Protein AF-A0ABD5DGA7-F1 (afdb_monomer_lite)

pLDDT: mean 87.29, std 14.31, range [43.47, 98.31]

Structure (mmCIF, N/CA/C/O backbone):
data_AF-A0ABD5DGA7-F1
#
_entry.id   AF-A0ABD5DGA7-F1
#
loop_
_atom_site.group_PDB
_atom_site.id
_atom_site.type_symbol
_atom_site.label_atom_id
_atom_site.label_alt_id
_atom_site.label_comp_id
_atom_site.label_asym_id
_atom_site.label_entity_id
_atom_site.label_seq_id
_atom_site.pdbx_PDB_ins_code
_atom_site.Cartn_x
_atom_site.Cartn_y
_atom_site.Cartn_z
_atom_site.occupancy
_atom_site.B_iso_or_equiv
_atom_site.auth_seq_id
_atom_site.auth_comp_id
_atom_site.auth_asym_id
_atom_site.auth_atom_id
_atom_site.pdbx_PDB_model_num
ATOM 1 N N . LEU A 1 1 ? 18.846 -16.114 4.748 1.00 54.81 1 LEU A N 1
ATOM 2 C CA . LEU A 1 1 ? 17.638 -15.894 5.570 1.00 54.81 1 LEU A CA 1
ATOM 3 C C . LEU A 1 1 ? 16.479 -15.653 4.616 1.00 54.81 1 LEU A C 1
ATOM 5 O O . LEU A 1 1 ? 16.235 -14.517 4.244 1.00 54.81 1 LEU A O 1
ATOM 9 N N . GLN A 1 2 ? 15.849 -16.733 4.167 1.00 55.62 2 GLN A N 1
ATOM 10 C CA . GLN A 1 2 ? 14.550 -16.715 3.500 1.00 55.62 2 GLN A CA 1
ATOM 11 C C . GLN A 1 2 ? 13.743 -17.802 4.196 1.00 55.62 2 GLN A C 1
ATOM 13 O O . GLN A 1 2 ? 14.123 -18.970 4.174 1.00 55.62 2 GLN A O 1
ATOM 18 N N . ASP A 1 3 ? 12.722 -17.364 4.914 1.00 68.31 3 ASP A N 1
ATOM 19 C CA . ASP A 1 3 ? 11.696 -18.191 5.530 1.00 68.31 3 ASP A CA 1
ATOM 20 C C . ASP A 1 3 ? 10.415 -17.381 5.377 1.00 68.31 3 ASP A C 1
ATOM 22 O O . ASP A 1 3 ? 10.155 -16.431 6.124 1.00 68.31 3 ASP A O 1
ATOM 26 N N . ASP A 1 4 ? 9.664 -17.699 4.332 1.00 63.47 4 ASP A N 1
ATOM 27 C CA . ASP A 1 4 ? 8.517 -16.898 3.914 1.00 63.47 4 ASP A CA 1
ATOM 28 C C . ASP A 1 4 ? 7.384 -16.945 4.956 1.00 63.47 4 ASP A C 1
ATOM 30 O O . ASP A 1 4 ? 6.517 -16.071 4.965 1.00 63.47 4 ASP A O 1
ATOM 34 N N . THR A 1 5 ? 7.427 -17.915 5.883 1.00 66.31 5 THR A N 1
ATOM 35 C CA . THR A 1 5 ? 6.488 -18.034 7.009 1.00 66.31 5 THR A CA 1
ATOM 36 C C . THR A 1 5 ? 6.811 -17.075 8.157 1.00 66.31 5 THR A C 1
ATOM 38 O O . THR A 1 5 ? 5.904 -16.679 8.889 1.00 66.31 5 THR A O 1
ATOM 41 N N . LEU A 1 6 ? 8.081 -16.670 8.300 1.00 63.66 6 LEU A N 1
ATOM 42 C CA . LEU A 1 6 ? 8.553 -15.765 9.354 1.00 63.66 6 LEU A CA 1
ATOM 43 C C . LEU A 1 6 ? 8.727 -14.316 8.883 1.00 63.66 6 LEU A C 1
ATOM 45 O O . LEU A 1 6 ? 8.489 -13.395 9.665 1.00 63.66 6 LEU A O 1
ATOM 49 N N . PHE A 1 7 ? 9.158 -14.103 7.636 1.00 63.94 7 PHE A N 1
ATOM 50 C CA . PHE A 1 7 ? 9.507 -12.769 7.125 1.00 63.94 7 PHE A CA 1
ATOM 51 C C . PHE A 1 7 ? 8.444 -12.152 6.204 1.00 63.94 7 PHE A C 1
ATOM 53 O O . PHE A 1 7 ? 8.351 -10.928 6.133 1.00 63.94 7 PHE A O 1
ATOM 60 N N . GLY A 1 8 ? 7.608 -12.974 5.559 1.00 63.69 8 GLY A N 1
ATOM 61 C CA . GLY A 1 8 ? 6.550 -12.519 4.654 1.00 63.69 8 GLY A CA 1
ATOM 62 C C . GLY A 1 8 ? 7.046 -11.974 3.306 1.00 63.69 8 GLY A C 1
ATOM 63 O O . GLY A 1 8 ? 8.232 -11.735 3.083 1.00 63.69 8 GLY A O 1
ATOM 64 N N . ALA A 1 9 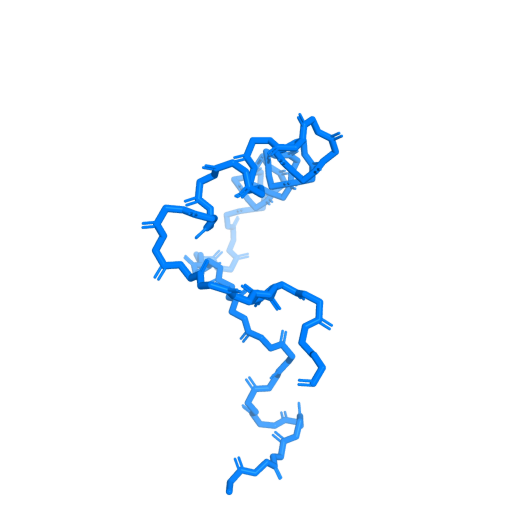? 6.109 -11.784 2.375 1.00 70.44 9 ALA A N 1
ATOM 65 C CA . ALA A 1 9 ? 6.404 -11.338 1.016 1.00 70.44 9 ALA A CA 1
ATOM 66 C C . ALA A 1 9 ? 6.476 -9.800 0.913 1.00 70.44 9 ALA A C 1
ATOM 68 O O . ALA A 1 9 ? 5.460 -9.127 0.734 1.00 70.44 9 ALA A O 1
ATOM 69 N N . GLY A 1 10 ? 7.690 -9.248 0.981 1.00 80.19 10 GLY A N 1
ATOM 70 C CA . GLY A 1 10 ? 7.968 -7.839 0.677 1.00 80.19 10 GLY A CA 1
ATOM 71 C C . GLY A 1 10 ? 7.808 -6.878 1.862 1.00 80.19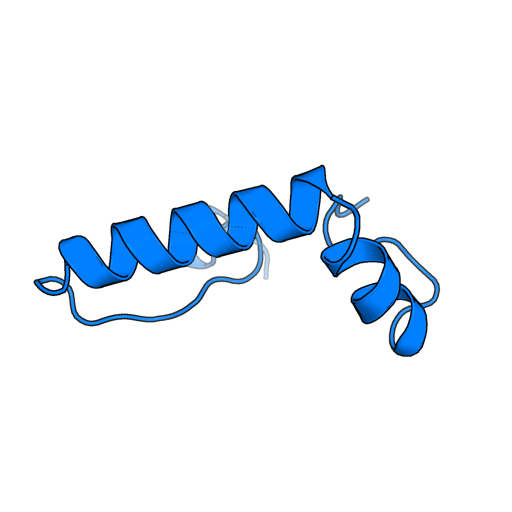 10 GLY A C 1
ATOM 72 O O . GLY A 1 10 ? 8.140 -7.208 2.997 1.00 80.19 10 GLY A O 1
ATOM 73 N N . ALA A 1 11 ? 7.356 -5.651 1.586 1.00 87.12 11 ALA A N 1
ATOM 74 C CA . ALA A 1 11 ? 7.258 -4.565 2.565 1.00 87.12 11 ALA A CA 1
ATOM 75 C C . ALA A 1 11 ? 5.808 -4.089 2.754 1.00 87.12 11 ALA A C 1
ATOM 77 O O . ALA A 1 11 ? 5.047 -3.993 1.792 1.00 87.12 11 ALA A O 1
ATOM 78 N N . ALA A 1 12 ? 5.441 -3.744 3.992 1.00 89.12 12 ALA A N 1
ATOM 79 C CA . ALA A 1 12 ? 4.085 -3.349 4.375 1.00 89.12 12 ALA A CA 1
ATOM 80 C C . ALA A 1 12 ? 4.077 -2.151 5.343 1.00 89.12 12 ALA A C 1
ATOM 82 O O . ALA A 1 12 ? 5.073 -1.861 6.006 1.00 89.12 12 ALA A O 1
ATOM 83 N N . ILE A 1 13 ? 2.930 -1.473 5.451 1.00 92.88 13 ILE A N 1
ATOM 84 C CA . ILE A 1 13 ? 2.706 -0.395 6.425 1.00 92.88 13 ILE A CA 1
ATOM 85 C C . ILE A 1 13 ? 2.144 -1.006 7.715 1.00 92.88 13 ILE A C 1
ATOM 87 O O . ILE A 1 13 ? 1.065 -1.596 7.712 1.00 92.88 13 ILE A O 1
ATOM 91 N N . GLY A 1 14 ? 2.877 -0.862 8.822 1.00 94.38 14 GLY A N 1
ATOM 92 C CA . GLY A 1 14 ? 2.435 -1.316 10.142 1.00 94.38 14 GLY A CA 1
ATOM 93 C C . GLY A 1 14 ? 1.337 -0.422 10.724 1.00 94.38 14 GLY A C 1
ATOM 94 O O . GLY A 1 14 ? 1.479 0.798 10.748 1.00 94.38 14 GLY A O 1
ATOM 95 N N . LEU A 1 15 ? 0.261 -1.035 11.222 1.00 96.31 15 LEU A N 1
ATOM 96 C CA . LEU A 1 15 ? -0.899 -0.373 11.835 1.00 96.31 15 LEU A CA 1
ATOM 97 C C . LEU A 1 15 ? -1.266 -1.054 13.164 1.00 96.31 15 LEU A C 1
ATOM 99 O O . LEU A 1 15 ? -0.832 -2.178 13.434 1.00 96.31 15 LEU A O 1
ATOM 103 N N . ARG A 1 16 ? -2.095 -0.403 13.993 1.00 97.88 16 ARG A N 1
ATOM 104 C CA . ARG A 1 16 ? -2.753 -1.089 15.120 1.00 97.88 16 ARG A CA 1
ATOM 105 C C . ARG A 1 16 ? -3.746 -2.118 14.574 1.00 97.88 16 ARG A C 1
ATOM 107 O O . ARG A 1 16 ? -4.312 -1.931 13.500 1.00 97.88 16 ARG A O 1
ATOM 114 N N . LYS A 1 17 ? -3.970 -3.201 15.324 1.00 95.00 17 LYS A N 1
ATOM 115 C CA . LYS A 1 17 ? -4.843 -4.309 14.895 1.00 95.00 17 LYS A CA 1
ATOM 116 C C . LYS A 1 17 ? -6.298 -3.873 14.698 1.00 95.00 17 LYS A C 1
ATOM 118 O O . LYS A 1 17 ? -6.958 -4.376 13.797 1.00 95.00 17 LYS A O 1
ATOM 123 N N . ASP A 1 18 ? -6.746 -2.920 15.508 1.00 97.69 18 ASP A N 1
ATOM 124 C CA . ASP A 1 18 ? -8.144 -2.489 15.599 1.00 97.69 18 ASP A CA 1
ATOM 125 C C . ASP A 1 18 ? -8.485 -1.324 14.640 1.00 97.69 18 ASP A C 1
ATOM 127 O O . ASP A 1 18 ? -9.651 -0.973 14.473 1.00 97.69 18 ASP A O 1
ATOM 131 N N . ASP A 1 19 ? -7.482 -0.749 13.959 1.00 98.00 19 ASP A N 1
ATOM 132 C CA . ASP A 1 19 ? -7.618 0.377 13.018 1.00 98.00 19 ASP A CA 1
ATOM 133 C C . ASP A 1 19 ? -8.144 -0.088 11.635 1.00 98.00 19 ASP A C 1
ATOM 135 O O . ASP A 1 19 ? -7.513 0.110 10.592 1.00 98.00 19 ASP A O 1
ATOM 139 N N . GLU A 1 20 ? -9.299 -0.752 11.614 1.00 97.50 20 GLU A N 1
ATOM 140 C CA . GLU A 1 20 ? -9.856 -1.422 10.427 1.00 97.50 20 GLU A CA 1
ATOM 141 C C . GLU A 1 20 ? -10.118 -0.455 9.258 1.00 97.50 20 GLU A C 1
ATOM 143 O O . GLU A 1 20 ? -9.585 -0.648 8.165 1.00 97.50 20 GLU A O 1
ATOM 148 N N . ALA A 1 21 ? -10.819 0.656 9.508 1.00 97.88 21 ALA A N 1
ATOM 149 C CA . ALA A 1 21 ? -11.108 1.670 8.488 1.00 97.88 21 ALA A CA 1
ATOM 150 C C . ALA A 1 21 ? -9.832 2.276 7.868 1.00 97.88 21 ALA A C 1
ATOM 152 O O . ALA A 1 21 ? -9.712 2.349 6.646 1.00 97.88 21 ALA A O 1
ATOM 153 N N . LEU A 1 22 ? -8.838 2.627 8.693 1.00 98.06 22 LEU A N 1
ATOM 154 C CA . LEU A 1 22 ? -7.558 3.172 8.225 1.00 98.06 22 LEU A CA 1
ATOM 155 C C . LEU A 1 22 ? -6.784 2.150 7.373 1.00 98.06 22 LEU A C 1
ATOM 157 O O . LEU A 1 22 ? -6.146 2.519 6.386 1.00 98.06 22 LEU A O 1
ATOM 161 N N . ARG A 1 23 ? -6.873 0.855 7.709 1.00 97.56 23 ARG A N 1
ATOM 162 C CA . ARG A 1 23 ? -6.296 -0.227 6.899 1.00 97.56 23 ARG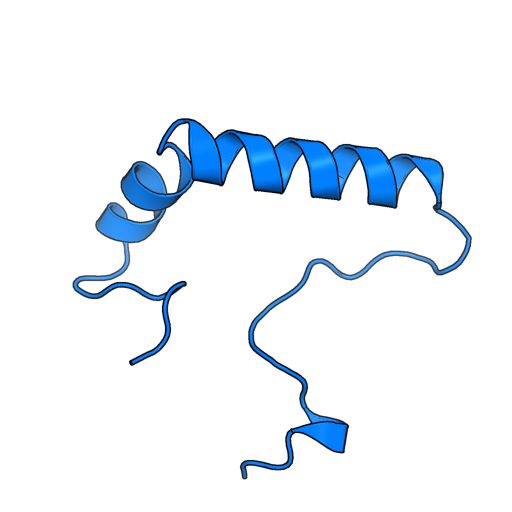 A CA 1
ATOM 163 C C . ARG A 1 23 ? -6.969 -0.329 5.528 1.00 97.56 23 ARG A C 1
ATOM 165 O O . ARG A 1 23 ? -6.272 -0.529 4.534 1.00 97.56 23 ARG A O 1
ATOM 172 N N . GLN A 1 24 ? -8.290 -0.157 5.448 1.00 98.06 24 GLN A N 1
ATOM 173 C CA . GLN A 1 24 ? -9.014 -0.123 4.170 1.00 98.06 24 GLN A CA 1
ATOM 174 C C . GLN A 1 24 ? -8.633 1.102 3.324 1.00 98.06 24 GLN A C 1
ATOM 176 O O . GLN A 1 24 ? -8.322 0.946 2.142 1.00 98.06 24 GLN A O 1
ATOM 181 N N . GLU A 1 25 ? -8.589 2.297 3.921 1.00 98.31 25 GLU A N 1
ATOM 182 C CA . GLU A 1 25 ? -8.203 3.540 3.235 1.00 98.31 25 GLU A CA 1
ATOM 183 C C . GLU A 1 25 ? -6.780 3.468 2.663 1.00 98.31 25 GLU A C 1
ATOM 185 O O . GLU A 1 25 ? -6.565 3.772 1.487 1.00 98.31 25 GLU A O 1
ATOM 190 N N . ILE A 1 26 ? -5.815 2.999 3.462 1.00 97.94 26 ILE A N 1
ATOM 191 C CA . ILE A 1 26 ? -4.418 2.834 3.037 1.00 97.94 26 ILE A CA 1
ATOM 192 C C . ILE A 1 26 ? -4.302 1.797 1.914 1.00 97.94 26 ILE A C 1
ATOM 194 O O . ILE A 1 26 ? -3.641 2.063 0.909 1.00 97.94 26 ILE A O 1
ATOM 198 N N . ASN A 1 27 ? -4.980 0.650 2.023 1.00 97.19 27 ASN A N 1
ATOM 199 C CA . ASN A 1 27 ? -4.973 -0.367 0.968 1.00 97.19 27 ASN A CA 1
ATOM 200 C C . ASN A 1 27 ? -5.587 0.160 -0.342 1.00 97.19 27 ASN A C 1
ATOM 202 O O . ASN A 1 27 ? -5.036 -0.079 -1.419 1.00 97.19 27 ASN A O 1
ATOM 206 N N . GLY A 1 28 ? -6.684 0.923 -0.264 1.00 97.94 28 GLY A N 1
ATOM 207 C CA . GLY A 1 28 ? -7.302 1.575 -1.421 1.00 97.94 28 GLY A CA 1
ATOM 208 C C . GLY A 1 28 ? -6.395 2.627 -2.068 1.00 97.94 28 GLY A C 1
ATOM 209 O O . GLY A 1 28 ? -6.283 2.681 -3.295 1.00 97.94 28 GLY A O 1
ATOM 210 N N . ALA A 1 29 ? -5.687 3.421 -1.259 1.00 97.88 29 ALA A N 1
ATOM 211 C CA . ALA A 1 29 ? -4.705 4.390 -1.741 1.00 97.88 29 ALA A CA 1
ATOM 212 C C . ALA A 1 29 ? -3.511 3.710 -2.438 1.00 97.88 29 ALA A C 1
ATOM 214 O O . ALA A 1 29 ? -3.122 4.141 -3.524 1.00 97.88 29 ALA A O 1
ATOM 215 N N . ILE A 1 30 ? -2.977 2.624 -1.864 1.00 95.69 30 ILE A N 1
ATOM 216 C CA . ILE A 1 30 ? -1.895 1.817 -2.457 1.00 95.69 30 ILE A CA 1
ATOM 217 C C . ILE A 1 30 ? -2.337 1.227 -3.802 1.00 95.69 30 ILE A C 1
ATOM 219 O O . ILE A 1 30 ? -1.647 1.409 -4.806 1.00 95.69 30 ILE A O 1
ATOM 223 N N . ALA A 1 31 ? -3.508 0.584 -3.854 1.00 96.12 31 ALA A N 1
ATOM 224 C CA . ALA A 1 31 ? -4.055 0.024 -5.090 1.00 96.12 31 ALA A CA 1
ATOM 225 C C . ALA A 1 31 ? -4.218 1.094 -6.185 1.00 96.12 31 ALA A C 1
ATOM 227 O O . ALA A 1 31 ? -3.897 0.847 -7.349 1.00 96.12 31 ALA A O 1
ATOM 228 N N . LYS A 1 32 ? -4.643 2.309 -5.810 1.00 98.12 32 LYS A N 1
ATOM 229 C CA . LYS A 1 32 ? -4.776 3.435 -6.739 1.00 98.12 32 LYS A CA 1
ATOM 230 C C . LYS A 1 32 ? -3.432 3.899 -7.310 1.00 98.12 32 LYS A C 1
ATOM 232 O O . LYS A 1 32 ? -3.317 3.970 -8.530 1.00 98.12 32 LYS A O 1
ATOM 237 N N . ILE A 1 33 ? -2.415 4.152 -6.477 1.00 96.44 33 ILE A N 1
ATOM 238 C CA . ILE A 1 33 ? -1.104 4.631 -6.970 1.00 96.44 33 ILE A CA 1
ATOM 239 C C . ILE A 1 33 ? -0.332 3.575 -7.774 1.00 96.44 33 ILE A C 1
ATOM 241 O O . ILE A 1 33 ? 0.566 3.922 -8.543 1.00 96.44 33 ILE A O 1
ATOM 245 N N . LEU A 1 34 ? -0.661 2.291 -7.605 1.00 93.62 34 LEU A N 1
ATOM 246 C CA . LEU A 1 34 ? -0.181 1.215 -8.471 1.00 93.62 34 LEU A CA 1
ATOM 247 C C . LEU A 1 34 ? -0.888 1.265 -9.834 1.00 93.62 34 LEU A C 1
ATOM 249 O O . LEU A 1 34 ? -0.216 1.273 -10.864 1.00 93.62 34 LEU A O 1
ATOM 253 N N . ALA A 1 35 ? -2.221 1.366 -9.844 1.00 96.00 35 ALA A N 1
ATOM 254 C CA . ALA A 1 35 ? -3.031 1.388 -11.063 1.00 96.00 35 ALA A CA 1
ATOM 255 C C . ALA A 1 35 ? -2.835 2.650 -11.928 1.00 96.00 35 ALA A C 1
ATOM 257 O O . ALA A 1 35 ? -2.832 2.549 -13.153 1.00 96.00 35 ALA A O 1
ATOM 258 N N . ASP A 1 36 ? -2.644 3.828 -11.322 1.00 96.94 36 ASP A N 1
ATOM 259 C CA . ASP A 1 36 ? -2.383 5.084 -12.049 1.00 96.94 36 ASP A CA 1
ATOM 260 C C . ASP A 1 36 ? -0.893 5.319 -12.381 1.00 96.94 36 ASP A C 1
ATOM 262 O O . ASP A 1 36 ? -0.536 6.298 -13.040 1.00 96.94 36 ASP A O 1
ATOM 266 N N . GLY A 1 37 ? -0.008 4.408 -11.960 1.00 95.00 37 GLY A N 1
ATOM 267 C CA . GLY A 1 37 ? 1.428 4.460 -12.235 1.00 95.00 37 GLY A CA 1
ATOM 268 C C . GLY A 1 37 ? 2.223 5.463 -11.387 1.00 95.00 37 GLY A C 1
ATOM 269 O O . GLY A 1 37 ? 3.449 5.538 -11.540 1.00 95.00 37 GLY A O 1
ATOM 270 N N . THR A 1 38 ? 1.590 6.197 -10.462 1.00 97.00 38 THR A N 1
ATOM 271 C CA . THR A 1 38 ? 2.273 7.112 -9.528 1.00 97.00 38 THR A CA 1
ATOM 272 C C . THR A 1 38 ? 3.361 6.397 -8.732 1.00 97.00 38 THR A C 1
ATOM 274 O O . THR A 1 38 ? 4.463 6.931 -8.598 1.00 97.00 38 THR A O 1
ATOM 277 N N . TYR A 1 39 ? 3.105 5.167 -8.277 1.00 95.00 39 TYR A N 1
ATOM 278 C CA . TYR A 1 39 ? 4.099 4.333 -7.601 1.00 95.00 39 TYR A CA 1
ATOM 279 C C . TYR A 1 39 ? 5.354 4.149 -8.465 1.00 95.00 39 TYR A C 1
ATOM 281 O O . TYR A 1 39 ? 6.458 4.461 -8.025 1.00 95.00 39 T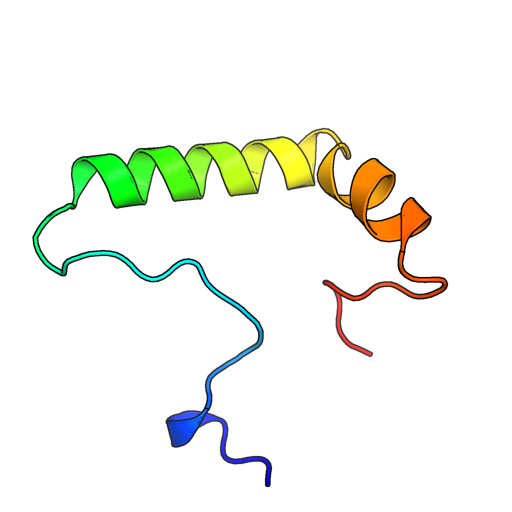YR A O 1
ATOM 289 N N . LYS A 1 40 ? 5.195 3.727 -9.728 1.00 93.50 40 LYS A N 1
ATOM 290 C CA . LYS A 1 40 ? 6.317 3.475 -10.648 1.00 93.50 40 LYS A CA 1
ATOM 291 C C . LYS A 1 40 ? 7.115 4.751 -10.941 1.00 93.50 40 LYS A C 1
ATOM 293 O O . LYS A 1 40 ? 8.344 4.720 -10.972 1.00 93.50 40 LYS A O 1
ATOM 298 N N . LYS A 1 41 ? 6.424 5.890 -11.071 1.00 95.19 41 LYS A N 1
ATOM 299 C CA . LYS A 1 41 ? 7.026 7.227 -11.231 1.00 95.19 41 LYS A CA 1
ATOM 300 C C . LYS A 1 41 ? 7.801 7.701 -9.992 1.00 95.19 41 LYS A C 1
ATOM 302 O O . LYS A 1 41 ? 8.716 8.515 -10.128 1.00 95.19 41 LYS A O 1
ATOM 307 N N . LEU A 1 42 ? 7.439 7.237 -8.796 1.00 94.62 42 LEU A N 1
ATOM 308 C CA . LEU A 1 42 ? 8.169 7.521 -7.558 1.00 94.62 42 LEU A CA 1
ATOM 309 C C . LEU A 1 42 ? 9.346 6.557 -7.373 1.00 94.62 42 LEU A C 1
ATOM 311 O O . LEU A 1 42 ? 10.463 7.022 -7.164 1.00 94.62 42 LEU A O 1
ATOM 315 N N . ALA A 1 43 ? 9.128 5.248 -7.519 1.00 94.19 43 ALA A N 1
ATOM 316 C CA . ALA A 1 43 ? 10.161 4.220 -7.384 1.00 94.19 43 ALA A CA 1
ATOM 317 C C . ALA A 1 43 ? 11.338 4.450 -8.349 1.00 94.19 43 ALA A C 1
ATOM 319 O O . ALA A 1 43 ? 12.490 4.443 -7.917 1.00 94.19 43 ALA A O 1
ATOM 320 N N . GLY A 1 44 ? 11.056 4.782 -9.615 1.00 94.81 44 GLY A N 1
ATOM 321 C CA . GLY A 1 44 ? 12.069 5.073 -10.641 1.00 94.81 44 GLY A CA 1
ATOM 322 C C . GLY A 1 44 ? 12.935 6.322 -10.403 1.00 94.81 44 GLY A C 1
ATOM 323 O O . GLY A 1 44 ? 13.805 6.613 -11.218 1.00 94.81 44 GLY A O 1
ATOM 324 N N . LYS A 1 45 ? 12.720 7.076 -9.313 1.00 95.94 45 LYS A N 1
ATOM 325 C CA . LYS A 1 45 ? 13.648 8.131 -8.852 1.00 95.94 45 LYS A CA 1
ATOM 326 C C . LYS A 1 45 ? 14.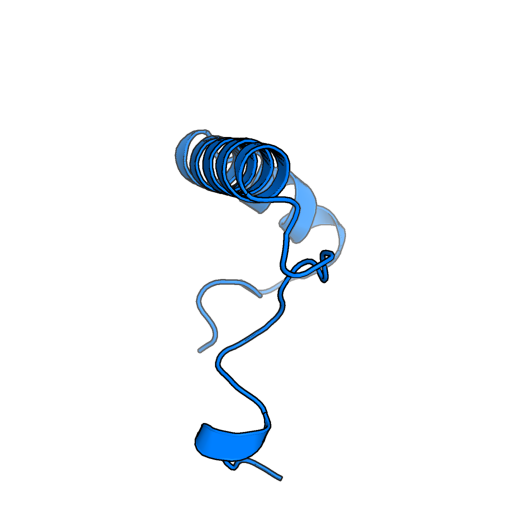768 7.604 -7.951 1.00 95.94 45 LYS A C 1
ATOM 328 O O . LYS A 1 45 ? 15.761 8.301 -7.767 1.00 95.94 45 LYS A O 1
ATOM 333 N N . TYR A 1 46 ? 14.573 6.432 -7.350 1.00 95.19 46 TYR A N 1
ATOM 334 C CA . TYR A 1 46 ? 15.427 5.877 -6.295 1.00 95.19 46 TYR A CA 1
ATOM 335 C C . TYR A 1 46 ? 15.997 4.502 -6.663 1.00 95.19 46 TYR A C 1
ATOM 337 O O . TYR A 1 46 ? 17.083 4.153 -6.210 1.00 95.19 46 TYR A O 1
ATOM 345 N N . PHE A 1 47 ? 15.291 3.743 -7.507 1.00 93.00 47 PHE A N 1
ATOM 346 C CA . PHE A 1 47 ? 15.671 2.404 -7.947 1.00 93.00 47 PHE A CA 1
ATOM 347 C C . PHE A 1 47 ? 15.755 2.344 -9.476 1.00 93.00 47 PHE A C 1
ATOM 349 O O . PHE A 1 47 ? 14.867 2.824 -10.179 1.00 93.00 47 PHE A O 1
ATOM 356 N N . SER A 1 48 ? 16.821 1.728 -9.990 1.00 90.88 48 SER A N 1
ATOM 357 C CA . SER A 1 48 ? 17.037 1.464 -11.422 1.00 90.88 48 SER A CA 1
ATOM 358 C C . SER A 1 48 ? 16.385 0.162 -11.913 1.00 90.88 48 SER A C 1
ATOM 360 O O . SER A 1 48 ? 16.493 -0.179 -13.088 1.00 90.88 48 SER A O 1
ATOM 362 N N . PHE A 1 49 ? 15.714 -0.561 -11.015 1.00 87.00 49 PHE A N 1
ATOM 363 C CA . PHE A 1 49 ? 15.056 -1.848 -11.227 1.00 87.00 49 PHE A CA 1
ATOM 364 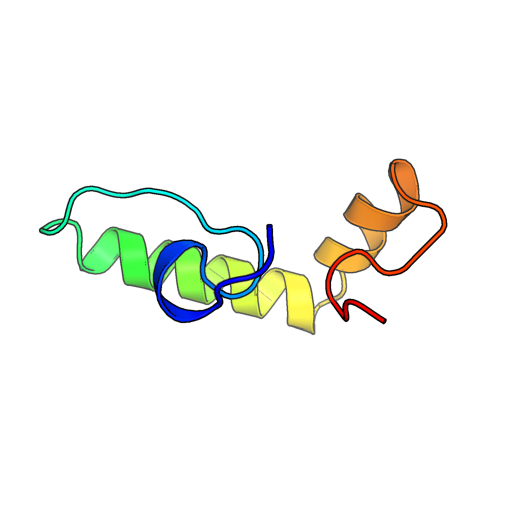C C . PHE A 1 49 ? 13.659 -1.833 -10.587 1.00 87.00 49 PHE A C 1
ATOM 366 O O . PHE A 1 49 ? 13.340 -0.949 -9.786 1.00 87.00 49 PHE A O 1
ATOM 373 N N . ASP A 1 50 ? 12.810 -2.798 -10.938 1.00 84.44 50 ASP A N 1
ATOM 374 C CA . ASP A 1 50 ? 11.449 -2.870 -10.407 1.00 84.44 50 ASP A CA 1
ATOM 375 C C . ASP A 1 50 ? 11.436 -3.533 -9.016 1.00 84.44 50 ASP A C 1
ATOM 377 O O . ASP A 1 50 ? 11.457 -4.753 -8.871 1.00 84.44 50 ASP A O 1
ATOM 381 N N . VAL A 1 51 ? 11.420 -2.693 -7.979 1.00 87.25 51 VAL A N 1
ATOM 382 C CA . VAL A 1 51 ? 11.440 -3.100 -6.563 1.00 87.25 51 VAL A CA 1
ATOM 383 C C . VAL A 1 51 ? 10.093 -3.657 -6.058 1.00 87.25 51 VAL A C 1
ATOM 385 O O . VAL A 1 51 ? 10.004 -4.086 -4.911 1.00 87.25 51 VAL A O 1
ATOM 388 N N . TYR A 1 52 ? 9.040 -3.651 -6.887 1.00 82.62 52 TYR A N 1
ATOM 389 C CA . TYR A 1 52 ? 7.709 -4.157 -6.523 1.00 82.62 52 TYR A CA 1
ATOM 390 C C . TYR A 1 52 ? 7.441 -5.553 -7.093 1.00 82.62 52 TYR A C 1
ATOM 392 O O . TYR A 1 52 ? 6.873 -6.396 -6.406 1.00 82.62 52 TYR A O 1
ATOM 400 N N . SER A 1 53 ? 7.857 -5.804 -8.337 1.00 72.25 53 SER A N 1
ATOM 401 C CA . SER A 1 53 ? 7.661 -7.102 -9.005 1.00 72.25 53 SER A CA 1
ATOM 402 C C . SER A 1 53 ? 8.674 -8.186 -8.616 1.00 72.25 53 SER A C 1
ATOM 404 O O . SER A 1 53 ? 8.382 -9.355 -8.841 1.00 72.25 53 SER A O 1
ATOM 406 N N . GLY A 1 54 ? 9.811 -7.821 -8.008 1.00 59.41 54 GLY A N 1
ATOM 407 C CA . GLY A 1 54 ? 10.682 -8.744 -7.267 1.00 59.41 54 GLY A CA 1
ATOM 408 C C . GLY A 1 54 ? 11.184 -9.961 -8.052 1.00 59.41 54 GLY A C 1
ATOM 409 O O . GLY A 1 54 ? 10.889 -11.089 -7.664 1.00 59.41 54 GLY A O 1
ATOM 410 N N . THR A 1 55 ? 11.936 -9.727 -9.133 1.00 43.47 55 THR A N 1
ATOM 411 C CA . THR A 1 55 ? 12.671 -10.766 -9.889 1.00 43.47 55 THR A CA 1
ATOM 412 C C . THR A 1 55 ? 13.921 -11.247 -9.161 1.00 43.47 55 THR A C 1
ATOM 414 O O . THR A 1 55 ? 14.711 -10.349 -8.784 1.00 43.47 55 THR A O 1
#

Radius of gyration: 13.69 Å; chains: 1; bounding box: 29×26×28 Å

Organism: Acinetobacter baumannii (NCBI:txid470)

Sequence (55 aa):
LQDDTLFGAGAAIGLRKDDEALRQEINGAIAKILADGTYKKLAGKYFSFDVYSGT

InterPro domains:
  IPR001638 Solute-binding protein family 3/N-terminal domain of MltF [PF00497] (15-48)

Secondary structure (DSSP, 8-state):
---HHHH-SS------TT-HHHHHHHHHHHHHHHHTSHHHHHHTTT-SS-TTT--

Foldseek 3Di:
DDDCVPPNDADDDDDDPPPVVVVVVVVVVVVVCVVVVVVVVVCVVPDPDDRPVPD